Protein AF-A0A7H2BH82-F1 (afdb_monomer)

Solvent-accessible surface area (backbone atoms only — not comparable to full-atom values): 7484 Å² total; per-residue (Å²): 135,85,77,83,65,78,68,58,72,65,54,58,56,52,52,51,51,52,51,51,51,53,50,49,51,53,51,50,50,50,49,52,52,49,50,53,48,51,51,52,51,48,52,52,47,47,57,49,43,51,53,47,45,52,53,41,53,64,40,38,76,64,37,75,79,58,80,80,67,73,84,71,64,79,85,76,57,57,69,69,60,54,50,53,52,49,54,49,55,51,51,50,54,53,48,57,52,51,52,52,51,51,54,53,32,56,77,68,74,44,88,77,58,66,72,58,51,51,58,50,50,53,52,52,70,73,77,110

Foldseek 3Di:
DDPPPPDPPVVVVVVVVVVVVVVVVVVVVVVCVVVVVVVVVVVVVVVVVVVVVVVCVVCCVVCVVPPPDDPPDPVPDDPVVVVVVVVVVVVVVVLVVLVVVQVVCVVVVHDDDVVSVVVVVVVVVVPD

pLDDT: mean 75.54, std 16.16, range [42.81, 97.56]

Organism: NCBI:txid169480

Radius of gyration: 27.77 Å; Cα contacts (8 Å, |Δi|>4): 11; chains: 1; bounding box: 62×33×83 Å

Mean predicted aligned error: 17.88 Å

Secondary structure (DSSP, 8-state):
-----SS-HHHHHHHHHHHHHHHHHHHHHHHHHHHHHHHHHHHHHHHHHHHHHHHHHHHHHHHTTTTT-----TTSS-HHHHHHHHHHHHHHHHHHHHHHHHHHHHHTTPPPPHHHHHHHHHHHHH--

Sequence (128 aa):
MSIIVLMPWWFWTILWTLLVLVALTVLGWLLVRLVSTVLRAMEEFMKFSEIASEVAHESSHYQAHHLREETEPAIFRSVKETYTEYEERKNERAQRRISRRINKRETLGQPQNVSDLQKYSRKGATHG

Structure (mmCIF, N/CA/C/O backbone):
data_AF-A0A7H2BH82-F1
#
_entry.id   AF-A0A7H2BH82-F1
#
loop_
_atom_site.group_PDB
_atom_site.id
_atom_site.type_symbol
_atom_site.label_atom_id
_atom_site.label_alt_id
_atom_site.label_comp_id
_atom_site.label_asym_id
_atom_site.label_entity_id
_atom_site.label_seq_id
_atom_site.pdbx_PDB_ins_code
_atom_site.Cartn_x
_atom_site.Cartn_y
_atom_site.Cartn_z
_atom_site.occupancy
_atom_site.B_iso_or_equiv
_atom_site.auth_seq_id
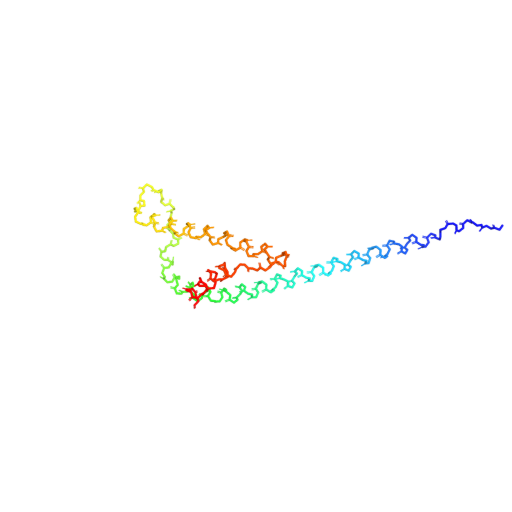_atom_site.auth_comp_id
_atom_site.auth_asym_id
_atom_site.auth_atom_id
_atom_site.pdbx_PDB_model_num
ATOM 1 N N . MET A 1 1 ? 23.713 -0.463 -56.606 1.00 43.31 1 MET A N 1
ATOM 2 C CA . MET A 1 1 ? 24.298 -0.476 -55.248 1.00 43.31 1 MET A CA 1
ATOM 3 C C . MET A 1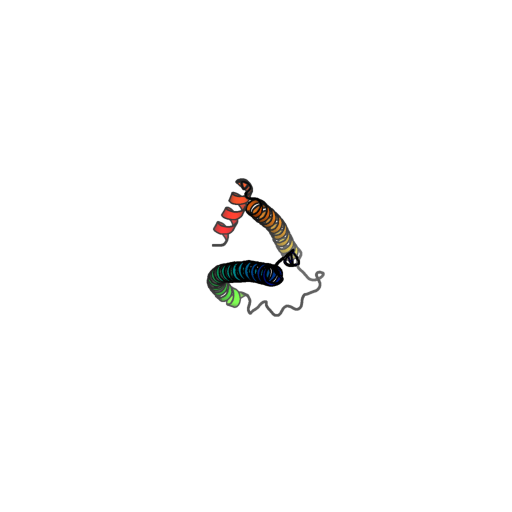 1 ? 23.138 -0.296 -54.277 1.00 43.31 1 MET A C 1
ATOM 5 O O . MET A 1 1 ? 22.660 0.813 -54.086 1.00 43.31 1 MET A O 1
ATOM 9 N N . SER A 1 2 ? 22.541 -1.413 -53.860 1.00 48.62 2 SER A N 1
ATOM 10 C CA . SER A 1 2 ? 21.186 -1.471 -53.299 1.00 48.62 2 SER A CA 1
ATOM 11 C C . SER A 1 2 ? 21.153 -1.024 -51.838 1.00 48.62 2 SER A C 1
ATOM 13 O O . SER A 1 2 ? 21.405 -1.817 -50.938 1.00 48.62 2 SER A O 1
ATOM 15 N N . ILE A 1 3 ? 20.792 0.236 -51.600 1.00 56.81 3 ILE A N 1
ATOM 16 C CA . ILE A 1 3 ? 20.496 0.792 -50.268 1.00 56.81 3 ILE A CA 1
ATOM 17 C C . ILE A 1 3 ? 19.008 0.530 -49.937 1.00 56.81 3 ILE A C 1
ATOM 19 O O . ILE A 1 3 ? 18.279 1.413 -49.517 1.00 56.81 3 ILE A O 1
ATOM 23 N N . ILE A 1 4 ? 18.521 -0.699 -50.159 1.00 57.56 4 ILE A N 1
ATOM 24 C CA . ILE A 1 4 ? 17.173 -1.146 -49.726 1.00 57.56 4 ILE A CA 1
ATOM 25 C C . ILE A 1 4 ? 17.274 -1.870 -48.363 1.00 57.56 4 ILE A C 1
ATOM 27 O O . ILE A 1 4 ? 16.403 -2.622 -47.955 1.00 57.56 4 ILE A O 1
ATOM 31 N N . VAL A 1 5 ? 18.344 -1.611 -47.606 1.00 60.12 5 VAL A N 1
ATOM 32 C CA . VAL A 1 5 ? 18.448 -1.964 -46.176 1.00 60.12 5 VAL A CA 1
ATOM 33 C C . VAL A 1 5 ? 18.224 -0.708 -45.322 1.00 60.12 5 VAL A C 1
ATOM 35 O O . VAL A 1 5 ? 18.863 -0.492 -44.296 1.00 60.12 5 VAL A O 1
ATOM 38 N N . LEU A 1 6 ? 17.324 0.172 -45.771 1.00 60.91 6 LEU A N 1
ATOM 39 C CA . LEU A 1 6 ? 16.714 1.195 -44.928 1.00 60.91 6 LEU A CA 1
ATOM 40 C C . LEU A 1 6 ? 15.831 0.449 -43.914 1.00 60.91 6 LEU A C 1
ATOM 42 O O . LEU A 1 6 ? 14.694 0.112 -44.213 1.00 60.91 6 LEU A O 1
ATOM 46 N N . MET A 1 7 ? 16.403 0.165 -42.740 1.00 67.75 7 MET A N 1
ATOM 47 C CA . MET A 1 7 ? 15.859 -0.622 -41.619 1.00 67.75 7 MET A CA 1
ATOM 48 C C . MET A 1 7 ? 15.927 -2.149 -41.826 1.00 67.75 7 MET A C 1
ATOM 50 O O . MET A 1 7 ? 15.077 -2.727 -42.503 1.00 67.75 7 MET A O 1
ATOM 54 N N . PRO A 1 8 ? 16.912 -2.846 -41.220 1.00 79.00 8 PRO A N 1
ATOM 55 C CA . PRO A 1 8 ? 16.948 -4.305 -41.223 1.00 79.00 8 PRO A CA 1
ATOM 56 C C . PRO A 1 8 ? 15.627 -4.828 -40.656 1.00 79.00 8 PRO A C 1
ATOM 58 O O . PRO A 1 8 ? 15.290 -4.512 -39.523 1.00 79.00 8 PRO A O 1
ATOM 61 N N . TRP A 1 9 ? 14.873 -5.638 -41.397 1.00 78.50 9 TRP A N 1
ATOM 62 C CA . TRP A 1 9 ? 13.635 -6.265 -40.901 1.00 78.50 9 TRP A CA 1
ATOM 63 C C . TRP A 1 9 ? 13.836 -7.000 -39.557 1.00 78.50 9 TRP A C 1
ATOM 65 O O . TRP A 1 9 ? 12.961 -7.007 -38.697 1.00 78.50 9 TRP A O 1
ATOM 75 N N . TRP A 1 10 ? 15.047 -7.505 -39.317 1.00 82.56 10 TRP A N 1
ATOM 76 C CA . TRP A 1 10 ? 15.498 -8.055 -38.037 1.00 82.56 10 TRP A CA 1
ATOM 77 C C . TRP A 1 10 ? 15.428 -7.076 -36.855 1.00 82.56 10 TRP A C 1
ATOM 79 O O . TRP A 1 10 ? 15.173 -7.503 -35.731 1.00 82.56 10 TRP A O 1
ATOM 89 N N . PHE A 1 11 ? 15.612 -5.773 -37.085 1.00 85.12 11 PHE A N 1
ATOM 90 C CA . PHE A 1 11 ? 15.470 -4.738 -36.059 1.00 85.12 11 PHE A CA 1
ATOM 91 C C . PHE A 1 11 ? 14.053 -4.711 -35.483 1.00 85.12 11 PHE A C 1
ATOM 93 O O . PHE A 1 11 ? 13.889 -4.582 -34.275 1.00 85.12 11 PHE A O 1
ATOM 100 N N . TRP A 1 12 ? 13.034 -4.897 -36.326 1.00 8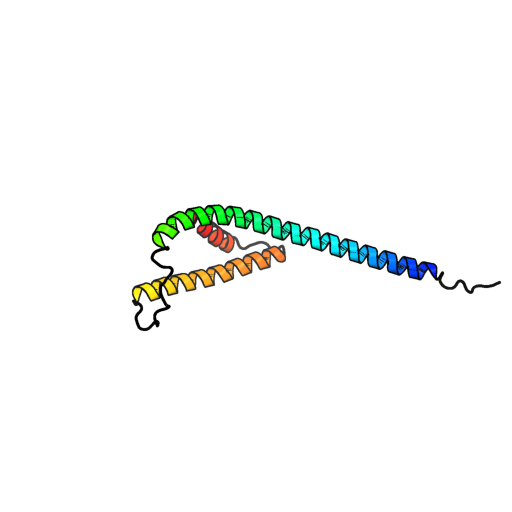7.00 12 TRP A N 1
ATOM 101 C CA . TRP A 1 12 ? 11.645 -4.979 -35.880 1.00 87.00 12 TRP A CA 1
ATOM 102 C C . TRP A 1 12 ? 11.454 -6.151 -34.918 1.00 87.00 12 TRP A C 1
ATOM 104 O O . TRP A 1 12 ? 10.918 -5.979 -33.828 1.00 87.00 12 TRP A O 1
ATOM 114 N N . THR A 1 13 ? 11.979 -7.324 -35.269 1.00 90.44 13 THR A N 1
ATOM 115 C CA . THR A 1 13 ? 11.934 -8.504 -34.399 1.00 90.44 13 THR A CA 1
ATOM 116 C C . THR A 1 13 ? 12.637 -8.250 -33.065 1.00 90.44 13 THR A C 1
ATOM 118 O O . THR A 1 13 ? 12.086 -8.592 -32.024 1.00 90.44 13 THR A O 1
ATOM 121 N N . ILE A 1 14 ? 13.804 -7.596 -33.071 1.00 92.19 14 ILE A N 1
ATOM 122 C CA . ILE A 1 14 ? 14.544 -7.247 -31.845 1.00 92.19 14 ILE A CA 1
ATOM 123 C C . ILE A 1 14 ? 13.770 -6.236 -30.984 1.00 92.19 14 ILE A C 1
ATOM 125 O O . ILE A 1 14 ? 13.755 -6.351 -29.760 1.00 92.19 14 ILE A O 1
ATOM 129 N N . LEU A 1 15 ? 13.103 -5.260 -31.603 1.00 91.19 15 LEU A N 1
ATOM 130 C CA . LEU A 1 15 ? 12.287 -4.277 -30.892 1.00 91.19 15 LEU A CA 1
ATOM 131 C C . LEU A 1 15 ? 11.163 -4.969 -30.110 1.00 91.19 15 LEU A C 1
ATOM 133 O O . LEU A 1 15 ? 10.992 -4.717 -28.918 1.00 91.19 15 LEU A O 1
ATOM 137 N N . TRP A 1 16 ? 10.421 -5.867 -30.764 1.00 94.62 16 TRP A N 1
ATOM 138 C CA . TRP A 1 16 ? 9.322 -6.586 -30.120 1.00 94.62 16 TRP A CA 1
ATOM 139 C C . TRP A 1 16 ? 9.804 -7.576 -29.069 1.00 94.62 16 TRP A C 1
ATOM 141 O O . TRP A 1 16 ? 9.172 -7.677 -28.019 1.00 94.62 16 TRP A O 1
ATOM 151 N N . THR A 1 17 ? 10.917 -8.278 -29.295 1.00 96.44 17 THR A N 1
ATOM 152 C CA . THR A 1 17 ? 11.457 -9.187 -28.275 1.00 96.44 17 THR A CA 1
ATOM 153 C C . THR A 1 17 ? 11.897 -8.421 -27.040 1.00 96.44 17 THR A C 1
ATOM 155 O O . THR A 1 17 ? 11.528 -8.815 -25.937 1.00 96.44 17 THR A O 1
ATOM 158 N N . LEU A 1 18 ? 12.601 -7.295 -27.201 1.00 96.69 18 LEU A N 1
ATOM 159 C CA . LEU A 1 18 ? 12.976 -6.433 -26.083 1.00 96.69 18 LEU A CA 1
ATOM 160 C C . LEU A 1 18 ? 11.729 -5.910 -25.355 1.00 96.69 18 LEU A C 1
ATOM 162 O O . LEU A 1 18 ? 11.670 -5.974 -24.130 1.00 96.69 18 LEU A O 1
ATOM 166 N N . LEU A 1 19 ? 10.713 -5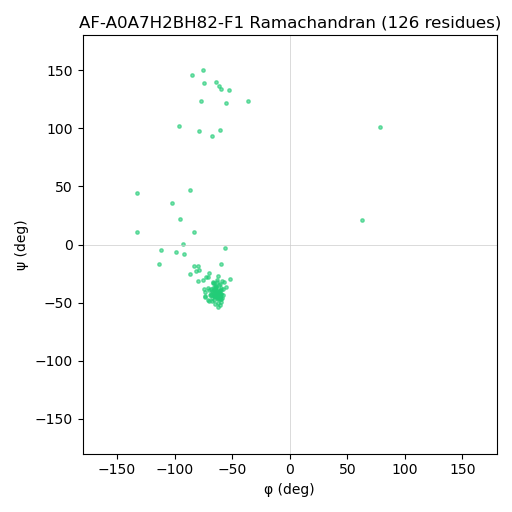.453 -26.094 1.00 96.44 19 LEU A N 1
ATOM 167 C CA . LEU A 1 19 ? 9.463 -4.947 -25.522 1.00 96.44 19 LEU A CA 1
ATOM 168 C C . LEU A 1 19 ? 8.741 -6.014 -24.687 1.00 96.44 19 LEU A C 1
ATOM 170 O O . LEU A 1 19 ? 8.340 -5.745 -23.556 1.00 96.44 19 LEU A O 1
ATOM 174 N N . VAL A 1 20 ? 8.605 -7.233 -25.216 1.00 97.12 20 VAL A N 1
ATOM 175 C CA . VAL A 1 20 ? 7.973 -8.356 -24.508 1.00 97.12 20 VAL A CA 1
ATOM 176 C C . VAL A 1 20 ? 8.800 -8.773 -23.295 1.00 97.12 20 VAL A C 1
ATOM 178 O O . VAL A 1 20 ? 8.234 -9.051 -22.242 1.00 97.12 20 VAL A O 1
ATOM 181 N N . LEU A 1 21 ? 10.128 -8.780 -23.403 1.00 97.56 21 LEU A N 1
ATOM 182 C CA . LEU A 1 21 ? 11.027 -9.154 -22.311 1.00 97.56 21 LEU A CA 1
ATOM 183 C C . LEU A 1 21 ? 10.968 -8.135 -21.163 1.00 97.56 21 LEU A C 1
ATOM 185 O O . LEU A 1 21 ? 10.890 -8.522 -19.995 1.00 97.56 21 LEU A O 1
ATOM 189 N N . VAL A 1 22 ? 10.912 -6.839 -21.481 1.00 97.25 22 VAL A N 1
ATOM 190 C CA . VAL A 1 22 ? 10.677 -5.767 -20.500 1.00 97.25 22 VAL A CA 1
ATOM 191 C C . VAL A 1 22 ? 9.287 -5.897 -19.871 1.00 97.25 22 VAL A C 1
ATOM 193 O O . VAL A 1 22 ? 9.151 -5.824 -18.652 1.00 97.25 22 VAL A O 1
ATOM 196 N N . ALA A 1 23 ? 8.249 -6.156 -20.668 1.00 95.94 23 ALA A N 1
ATOM 197 C CA . ALA A 1 23 ? 6.903 -6.358 -20.139 1.00 95.94 23 ALA A CA 1
ATOM 198 C C . ALA A 1 23 ? 6.842 -7.562 -19.184 1.00 95.94 23 ALA A C 1
ATOM 200 O O . ALA A 1 23 ? 6.301 -7.448 -18.087 1.00 95.94 23 ALA A O 1
ATOM 201 N N . LEU A 1 24 ? 7.449 -8.693 -19.559 1.00 97.19 24 LEU A N 1
ATOM 202 C CA . LEU A 1 24 ? 7.520 -9.898 -18.730 1.00 97.19 24 LEU A CA 1
ATOM 203 C C . LEU A 1 24 ? 8.298 -9.673 -17.437 1.00 97.19 24 LEU A C 1
ATOM 205 O O . LEU A 1 24 ? 7.867 -10.136 -16.386 1.00 97.19 24 LEU A O 1
ATOM 209 N N . THR A 1 25 ? 9.426 -8.966 -17.491 1.00 96.88 25 THR A N 1
ATOM 210 C CA . THR A 1 25 ? 10.219 -8.675 -16.289 1.00 96.88 25 THR A CA 1
ATOM 211 C C . THR A 1 25 ? 9.462 -7.768 -15.328 1.00 96.88 25 THR A C 1
ATOM 213 O O . THR A 1 25 ? 9.415 -8.068 -14.136 1.00 96.88 25 THR A O 1
ATOM 216 N N . VAL A 1 26 ? 8.796 -6.721 -15.823 1.00 95.81 26 VAL A N 1
ATOM 217 C CA . VAL A 1 26 ? 7.940 -5.859 -14.993 1.00 95.81 26 VAL A CA 1
ATOM 218 C C . VAL A 1 26 ? 6.776 -6.653 -14.405 1.00 95.81 26 VAL A C 1
ATOM 220 O O . VAL A 1 26 ? 6.509 -6.552 -13.209 1.00 95.81 26 VAL A O 1
ATOM 223 N N . LEU A 1 27 ? 6.105 -7.474 -15.216 1.00 95.88 27 LEU A N 1
ATOM 224 C CA . LEU A 1 27 ? 4.960 -8.263 -14.770 1.00 95.88 27 LEU A CA 1
ATOM 225 C C . LEU A 1 27 ? 5.371 -9.314 -13.733 1.00 95.88 27 LEU A C 1
ATOM 227 O O . LEU A 1 27 ? 4.724 -9.434 -12.697 1.00 95.88 27 LEU A O 1
ATOM 231 N N . GLY A 1 28 ? 6.475 -10.024 -13.967 1.00 95.25 28 GLY A N 1
ATOM 232 C CA . GLY A 1 28 ? 7.041 -10.987 -13.026 1.00 95.25 28 GLY A CA 1
ATOM 233 C C . GLY A 1 28 ? 7.484 -10.325 -11.723 1.00 95.25 28 GLY A C 1
ATOM 234 O O . GLY A 1 28 ? 7.171 -10.823 -10.643 1.00 95.25 28 GLY A O 1
ATOM 235 N N . TRP A 1 29 ? 8.137 -9.163 -11.801 1.00 95.50 29 TRP A N 1
ATOM 236 C CA . TRP A 1 29 ? 8.526 -8.393 -10.621 1.00 95.50 29 TRP A CA 1
ATOM 237 C C . TRP A 1 29 ? 7.311 -7.921 -9.816 1.00 95.50 29 TRP A C 1
ATOM 239 O O . TRP A 1 29 ? 7.291 -8.082 -8.596 1.00 95.50 29 TRP A O 1
ATOM 249 N N . LEU A 1 30 ? 6.270 -7.410 -10.481 1.00 92.44 30 LEU A N 1
ATOM 250 C CA . LEU A 1 30 ? 5.010 -7.033 -9.838 1.00 92.44 30 LEU A CA 1
ATOM 251 C C . LEU A 1 30 ? 4.315 -8.235 -9.202 1.00 92.44 30 LEU A C 1
ATOM 253 O O . LEU A 1 30 ? 3.814 -8.111 -8.087 1.00 92.44 30 LEU A O 1
ATOM 257 N N . LEU A 1 31 ? 4.313 -9.391 -9.868 1.00 93.12 31 LEU A N 1
ATOM 258 C CA . LEU A 1 31 ? 3.723 -10.618 -9.341 1.00 93.12 31 LEU A CA 1
ATOM 259 C C . LEU A 1 31 ? 4.438 -11.050 -8.056 1.00 93.12 31 LEU A C 1
ATOM 261 O O . LEU A 1 31 ? 3.791 -11.246 -7.031 1.00 93.12 31 LEU A O 1
ATOM 265 N N . VAL A 1 32 ? 5.772 -11.118 -8.078 1.00 92.44 32 VAL A N 1
ATOM 266 C CA . VAL A 1 32 ? 6.586 -11.454 -6.899 1.00 92.44 32 VAL A CA 1
ATOM 267 C C . VAL A 1 32 ? 6.379 -10.427 -5.791 1.00 92.44 32 VAL A C 1
ATOM 269 O O . VAL A 1 32 ? 6.174 -10.793 -4.635 1.00 92.44 32 VAL A O 1
ATOM 272 N N . ARG A 1 33 ? 6.373 -9.134 -6.125 1.00 92.56 33 ARG A N 1
ATOM 273 C CA . ARG A 1 33 ? 6.136 -8.058 -5.161 1.00 92.56 33 ARG A CA 1
ATOM 274 C C . ARG A 1 33 ? 4.755 -8.186 -4.528 1.00 92.56 33 ARG A C 1
ATOM 276 O O . ARG A 1 33 ? 4.658 -8.103 -3.306 1.00 92.56 33 ARG A O 1
ATOM 283 N N . LEU A 1 34 ? 3.711 -8.420 -5.315 1.00 89.00 34 LEU A N 1
ATOM 284 C CA . LEU A 1 34 ? 2.345 -8.570 -4.826 1.00 89.00 34 LEU A CA 1
ATOM 285 C C . LEU A 1 34 ? 2.217 -9.810 -3.943 1.00 89.00 34 LEU A C 1
ATOM 287 O O . LEU A 1 34 ? 1.792 -9.686 -2.800 1.00 89.00 34 LEU A O 1
ATOM 291 N N . VAL A 1 35 ? 2.675 -10.968 -4.423 1.00 89.75 35 VAL A N 1
ATOM 292 C CA . VAL A 1 35 ? 2.652 -12.230 -3.671 1.00 89.75 35 VAL A CA 1
ATOM 293 C C . VAL A 1 35 ? 3.431 -12.094 -2.366 1.00 89.75 35 VAL A C 1
ATOM 295 O O . VAL A 1 35 ? 2.902 -12.429 -1.316 1.00 89.75 35 VAL A O 1
ATOM 298 N N . SER A 1 36 ? 4.633 -11.515 -2.383 1.00 87.56 36 SER A N 1
ATOM 299 C CA . SER A 1 36 ? 5.418 -11.285 -1.161 1.00 87.56 36 SER A CA 1
ATOM 300 C C . SER A 1 36 ? 4.710 -10.370 -0.158 1.00 87.56 36 SER A C 1
ATOM 302 O O . SER A 1 36 ? 4.827 -10.564 1.047 1.00 87.56 36 SER A O 1
ATOM 304 N N . THR A 1 37 ? 3.945 -9.390 -0.645 1.00 81.12 37 THR A N 1
ATOM 305 C CA . THR A 1 37 ? 3.190 -8.462 0.209 1.00 81.12 37 THR A CA 1
ATOM 306 C C . THR A 1 37 ? 1.990 -9.158 0.821 1.00 81.12 37 THR A C 1
ATOM 308 O O . THR A 1 37 ? 1.747 -9.018 2.012 1.00 81.12 37 THR A O 1
ATOM 311 N N . VAL A 1 38 ? 1.263 -9.929 0.012 1.00 78.75 38 VAL A N 1
ATOM 312 C CA . VAL A 1 38 ? 0.112 -10.713 0.455 1.00 78.75 38 VAL A CA 1
ATOM 313 C C . VAL A 1 38 ? 0.550 -11.774 1.456 1.00 78.75 38 VAL A C 1
ATOM 315 O O . VAL A 1 38 ? -0.075 -11.887 2.498 1.00 78.75 38 VAL A O 1
ATOM 318 N N . LEU A 1 39 ? 1.645 -12.493 1.202 1.00 81.31 39 LEU A N 1
ATOM 319 C CA . LEU A 1 39 ? 2.177 -13.490 2.132 1.00 81.31 39 LEU A CA 1
ATOM 320 C C . LEU A 1 39 ? 2.617 -12.862 3.457 1.00 81.31 39 LEU A C 1
ATOM 322 O O . LEU A 1 39 ? 2.273 -13.391 4.507 1.00 81.31 39 LEU A O 1
ATOM 326 N N . ARG A 1 40 ? 3.302 -11.711 3.431 1.00 76.75 40 ARG A N 1
ATOM 327 C CA . ARG A 1 40 ? 3.651 -10.973 4.659 1.00 76.75 40 ARG A CA 1
ATOM 328 C C . ARG A 1 40 ? 2.412 -10.523 5.426 1.00 76.75 40 ARG A C 1
ATOM 330 O O . ARG A 1 40 ? 2.338 -10.734 6.630 1.00 76.75 40 ARG A O 1
ATOM 337 N N . ALA A 1 41 ? 1.421 -9.978 4.724 1.00 73.62 41 ALA A N 1
ATOM 338 C CA . ALA A 1 41 ? 0.151 -9.607 5.332 1.00 73.62 41 ALA A CA 1
ATOM 339 C C . ALA A 1 41 ? -0.561 -10.836 5.919 1.00 73.62 41 ALA A C 1
ATOM 341 O O . ALA A 1 41 ? -1.071 -10.764 7.027 1.00 73.62 41 ALA A O 1
ATOM 342 N N . MET A 1 42 ? -0.564 -11.977 5.225 1.00 72.88 42 MET A N 1
ATOM 343 C CA . MET A 1 42 ? -1.138 -13.226 5.729 1.00 72.88 42 MET A CA 1
ATOM 344 C C . MET A 1 42 ? -0.390 -13.769 6.944 1.00 72.88 42 MET A C 1
ATOM 346 O O . MET A 1 42 ? -1.030 -14.312 7.831 1.00 72.88 42 MET A O 1
ATOM 350 N N . GLU A 1 43 ? 0.932 -13.625 7.015 1.00 74.06 43 GLU A N 1
ATOM 351 C CA . GLU A 1 43 ? 1.717 -14.022 8.185 1.00 74.06 43 GLU A CA 1
ATOM 352 C C . GLU A 1 43 ? 1.403 -13.132 9.397 1.00 74.06 43 GLU A C 1
ATOM 354 O O . GLU A 1 43 ? 1.246 -13.627 10.512 1.00 74.06 43 GLU A O 1
ATOM 359 N N . GLU A 1 44 ? 1.231 -11.828 9.176 1.00 69.69 44 GLU A N 1
ATOM 360 C CA . GLU A 1 44 ? 0.730 -10.899 10.193 1.00 69.69 44 GLU A CA 1
ATOM 361 C C . GLU A 1 44 ? -0.704 -11.250 10.610 1.00 69.69 44 GLU A C 1
ATOM 363 O O . GLU A 1 44 ? -0.996 -11.300 11.802 1.00 69.69 44 GLU A O 1
ATOM 368 N N . PHE A 1 45 ? -1.582 -11.574 9.656 1.00 63.84 45 PHE A N 1
ATOM 369 C CA . PHE A 1 45 ? -2.942 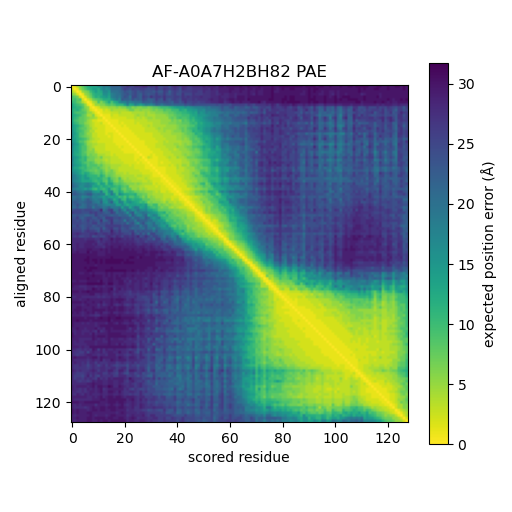-12.038 9.926 1.00 63.84 45 PHE A CA 1
ATOM 370 C C . PHE A 1 45 ? -2.978 -13.393 10.622 1.00 63.84 45 PHE A C 1
ATOM 372 O O . PHE A 1 45 ? -3.873 -13.588 11.426 1.00 63.84 45 PHE A O 1
ATOM 379 N N . MET A 1 46 ? -2.046 -14.312 10.363 1.00 63.81 46 MET A N 1
ATOM 380 C CA . MET A 1 46 ? -1.967 -15.597 11.059 1.00 63.81 46 MET A CA 1
ATOM 381 C C . MET A 1 46 ? -1.545 -15.401 12.511 1.00 63.81 46 MET A C 1
ATOM 383 O O . MET A 1 46 ? -2.204 -15.937 13.394 1.00 63.81 46 MET A O 1
ATOM 387 N N . LYS A 1 47 ? -0.547 -14.548 12.772 1.00 63.19 47 LYS A N 1
ATOM 388 C CA . LYS A 1 47 ? -0.162 -14.151 14.139 1.00 63.19 47 LYS A CA 1
ATOM 389 C C . LYS A 1 47 ? -1.319 -13.460 14.860 1.00 63.19 47 LYS A C 1
ATOM 391 O O . LYS A 1 47 ? -1.616 -13.775 16.007 1.00 63.19 47 LYS A O 1
ATOM 396 N N . PHE A 1 48 ? -2.031 -12.574 14.163 1.00 58.75 48 PHE A N 1
ATOM 397 C CA . PHE A 1 48 ? -3.263 -11.982 14.679 1.00 58.75 48 PHE A CA 1
ATOM 398 C C . PHE A 1 48 ? -4.390 -12.996 14.829 1.00 58.75 48 PHE A C 1
ATOM 400 O O . PHE A 1 48 ? -5.197 -12.820 15.724 1.00 58.75 48 PHE A O 1
ATOM 407 N N . SER A 1 49 ? -4.475 -14.025 13.987 1.00 57.41 49 SER A N 1
ATOM 408 C CA . SER A 1 49 ? -5.506 -15.059 14.059 1.00 57.41 49 SER A CA 1
ATOM 409 C C . SER A 1 49 ? -5.245 -16.029 15.187 1.00 57.41 49 SER A C 1
ATOM 411 O O . SER A 1 49 ? -6.202 -16.530 15.736 1.00 57.41 49 SER A O 1
ATOM 413 N N . GLU A 1 50 ? -3.990 -16.272 15.554 1.00 60.38 50 GLU A N 1
ATOM 414 C CA . GLU A 1 50 ? -3.633 -17.119 16.685 1.00 60.38 50 GLU A CA 1
ATOM 415 C C . GLU A 1 50 ? -4.010 -16.401 17.985 1.00 60.38 50 GLU A C 1
ATOM 417 O O . GLU A 1 50 ? -4.805 -16.926 18.759 1.00 60.38 50 GLU A O 1
ATOM 422 N N . ILE A 1 51 ? -3.628 -15.124 18.118 1.00 60.66 51 ILE A N 1
ATOM 423 C CA . ILE A 1 51 ? -4.065 -14.249 19.220 1.00 60.66 51 ILE A CA 1
ATOM 424 C C . ILE A 1 51 ? -5.589 -14.075 19.213 1.00 60.66 51 ILE A C 1
ATOM 426 O O . ILE A 1 51 ? -6.242 -14.184 20.245 1.00 60.66 51 ILE A O 1
ATOM 430 N N . ALA A 1 52 ? -6.189 -13.828 18.049 1.00 56.66 52 ALA A N 1
ATOM 431 C CA . ALA A 1 52 ? -7.632 -13.695 17.922 1.00 56.66 52 ALA A CA 1
ATOM 432 C C . ALA A 1 52 ? -8.342 -15.029 18.115 1.00 56.66 52 ALA A C 1
ATOM 434 O O . ALA A 1 52 ? -9.498 -14.989 18.484 1.00 56.66 52 ALA A O 1
ATOM 435 N N . SER A 1 53 ? -7.708 -16.179 17.887 1.00 58.81 53 SER A N 1
ATOM 436 C CA . SER A 1 53 ? -8.271 -17.503 18.156 1.00 58.81 53 SER A CA 1
ATOM 437 C C . SER A 1 53 ? -8.169 -17.850 19.625 1.00 58.81 53 SER A C 1
ATOM 439 O O . SER A 1 53 ? -9.074 -18.493 20.119 1.00 58.81 53 SER A O 1
ATOM 441 N N . GLU A 1 54 ? -7.149 -17.372 20.334 1.00 59.09 54 GLU A N 1
ATOM 442 C CA . GLU A 1 54 ? -7.030 -17.493 21.786 1.00 59.09 54 GLU A CA 1
ATOM 443 C C . GLU A 1 54 ? -8.061 -16.589 22.477 1.00 59.09 54 GLU A C 1
ATOM 445 O O . GLU A 1 54 ? -8.877 -17.063 23.267 1.00 59.09 54 GLU A O 1
ATOM 450 N N . VAL A 1 55 ? -8.161 -15.327 22.042 1.00 58.94 55 VAL A N 1
ATOM 451 C CA . VAL A 1 55 ? -9.226 -14.398 22.455 1.00 58.94 55 VAL A CA 1
ATOM 452 C C . VAL A 1 55 ? -10.601 -14.884 21.998 1.00 58.94 55 VAL A C 1
ATOM 454 O O . VAL A 1 55 ? -11.569 -14.711 22.728 1.00 58.94 55 VAL A O 1
ATOM 457 N N . ALA A 1 56 ? -10.719 -15.505 20.820 1.00 53.66 56 ALA A N 1
ATOM 458 C CA . ALA A 1 56 ? -11.972 -16.074 20.335 1.00 53.66 56 ALA A CA 1
ATOM 459 C C . ALA A 1 56 ? -12.295 -17.416 20.971 1.00 53.66 56 ALA A C 1
ATOM 461 O O . ALA A 1 56 ? -13.460 -17.766 20.983 1.00 53.66 56 ALA A O 1
ATOM 462 N N . HIS A 1 57 ? -11.347 -18.179 21.512 1.00 54.97 57 HIS A N 1
ATOM 463 C CA . HIS A 1 57 ? -11.663 -19.368 22.300 1.00 54.97 57 HIS A CA 1
ATOM 464 C C . HIS A 1 57 ? -12.193 -18.940 23.662 1.00 54.97 57 HIS A C 1
ATOM 466 O O . HIS A 1 57 ? -13.266 -19.396 24.063 1.00 54.97 57 HIS A O 1
ATOM 472 N N . GLU A 1 58 ? -11.527 -17.969 24.289 1.00 53.88 58 GLU A N 1
ATOM 473 C CA . GLU A 1 58 ? -11.991 -17.335 25.519 1.00 53.88 58 GLU A CA 1
ATOM 474 C C . GLU A 1 58 ? -13.354 -16.655 25.317 1.00 53.88 58 GLU A C 1
ATOM 476 O O . GLU A 1 58 ? -14.276 -16.863 26.106 1.00 53.88 58 GLU A O 1
ATOM 481 N N . SER A 1 59 ? -13.552 -15.946 24.203 1.00 48.56 59 SER A N 1
ATOM 482 C CA . SER A 1 59 ? -14.829 -15.313 23.885 1.00 48.56 59 SER A CA 1
ATOM 483 C C . SER A 1 59 ? -15.853 -16.267 23.277 1.00 48.56 59 SER A C 1
ATOM 485 O O . SER A 1 59 ? -17.030 -16.007 23.441 1.00 48.56 59 SER A O 1
ATOM 487 N N . SER A 1 60 ? -15.494 -17.396 22.658 1.00 47.34 60 SER A N 1
ATOM 488 C CA . SER A 1 60 ? -16.455 -18.388 22.133 1.00 47.34 60 SER A CA 1
ATOM 489 C C . SER A 1 60 ? -17.158 -19.148 23.247 1.00 47.34 60 SER A C 1
ATOM 491 O O . SER A 1 60 ? -18.328 -19.486 23.087 1.00 47.34 60 SER A O 1
ATOM 493 N N . HIS A 1 61 ? -16.523 -19.312 24.410 1.00 48.47 61 HIS A N 1
ATOM 494 C CA . HIS A 1 61 ? -17.235 -19.726 25.617 1.00 48.47 61 HIS A CA 1
ATOM 495 C C . HIS A 1 61 ? -18.292 -18.690 26.050 1.00 48.47 61 HIS A C 1
ATOM 497 O O . HIS A 1 61 ? -19.342 -19.079 26.556 1.00 48.47 61 HIS A O 1
ATOM 503 N N . TYR A 1 62 ? -18.078 -17.399 25.774 1.00 46.88 62 TYR A N 1
ATOM 504 C CA . TYR A 1 62 ? -19.067 -16.329 25.979 1.00 46.88 62 TYR A CA 1
ATOM 505 C C . TYR A 1 62 ? -20.030 -16.122 24.786 1.00 46.88 62 TYR A C 1
ATOM 507 O O . TYR A 1 62 ? -21.149 -15.651 24.965 1.00 46.88 62 TYR A O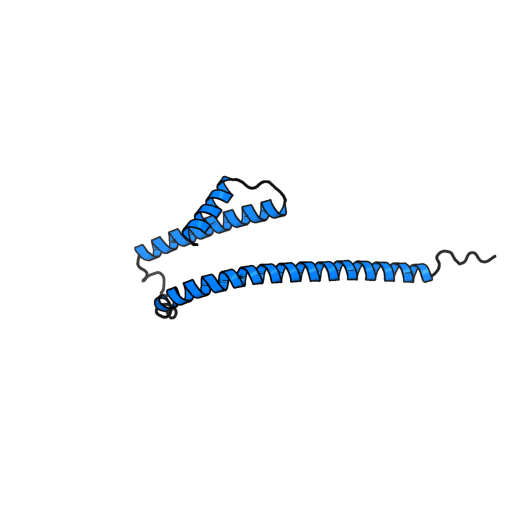 1
ATOM 515 N N . GLN A 1 63 ? -19.632 -16.484 23.564 1.00 44.50 63 GLN A N 1
ATOM 516 C CA . GLN A 1 63 ? -20.251 -16.045 22.309 1.00 44.50 63 GLN A CA 1
ATOM 517 C C . GLN A 1 63 ? -20.932 -17.182 21.534 1.00 44.50 63 GLN A C 1
ATOM 519 O O . GLN A 1 63 ? -21.841 -16.914 20.750 1.00 44.50 63 GLN A O 1
ATOM 524 N N . ALA A 1 64 ? -20.636 -18.455 21.826 1.00 46.44 64 ALA A N 1
ATOM 525 C CA . ALA A 1 64 ? -21.488 -19.576 21.413 1.00 46.44 64 ALA A CA 1
ATOM 526 C C . ALA A 1 64 ? -22.917 -19.461 21.989 1.00 46.44 64 ALA A C 1
ATOM 528 O O . ALA A 1 64 ? -23.840 -20.077 21.462 1.00 46.44 64 ALA A O 1
ATOM 529 N N . HIS A 1 65 ? -23.118 -18.624 23.015 1.00 48.22 65 HIS A N 1
ATOM 530 C CA . HIS A 1 65 ? -24.440 -18.233 23.509 1.00 48.22 65 HIS A CA 1
ATOM 531 C C . HIS A 1 65 ? -25.101 -17.083 22.716 1.00 48.22 65 HIS A C 1
ATOM 533 O O . HIS A 1 65 ? -26.315 -16.943 22.778 1.00 48.22 65 HIS A O 1
ATOM 539 N N . HIS A 1 66 ? -24.345 -16.295 21.939 1.00 49.62 66 HIS A N 1
ATOM 540 C CA . HIS A 1 66 ? -24.828 -15.069 21.276 1.00 49.62 66 HIS A CA 1
ATOM 541 C C . HIS A 1 66 ? -24.908 -15.132 19.738 1.00 49.62 66 HIS A C 1
ATOM 543 O O . HIS A 1 66 ? -25.398 -14.195 19.115 1.00 49.62 66 HIS A O 1
ATOM 549 N N . LEU A 1 67 ? -24.465 -16.210 19.077 1.00 49.53 67 LEU A N 1
ATOM 550 C CA . LEU A 1 67 ? -24.460 -16.285 17.599 1.00 49.53 67 LEU A CA 1
ATOM 551 C C . LEU A 1 67 ? -25.789 -16.702 16.945 1.00 49.53 67 LEU A C 1
ATOM 553 O O . LEU A 1 67 ? -25.830 -16.953 15.740 1.00 49.53 67 LEU A O 1
ATOM 557 N N . ARG A 1 68 ? -26.890 -16.749 17.696 1.00 42.81 68 ARG A N 1
ATOM 558 C CA . ARG A 1 68 ? -28.223 -17.007 17.136 1.00 42.81 68 ARG A CA 1
ATOM 559 C C . ARG A 1 68 ? -29.267 -16.019 17.645 1.00 42.81 68 ARG A C 1
ATOM 561 O O . ARG A 1 68 ? -30.372 -16.417 17.984 1.00 42.81 68 ARG A O 1
ATOM 568 N N . GLU A 1 69 ? -28.926 -14.737 17.676 1.00 51.31 69 GLU A N 1
ATOM 569 C CA . GLU A 1 69 ? -29.928 -13.678 17.793 1.00 51.31 69 GLU A CA 1
ATOM 570 C C . GLU A 1 69 ? -30.265 -13.151 16.398 1.00 51.31 69 GLU A C 1
ATOM 572 O O . GLU A 1 69 ? -29.517 -12.416 15.750 1.00 51.31 69 GLU A O 1
ATOM 577 N N . GLU A 1 70 ? -31.414 -13.619 15.919 1.00 56.00 70 GLU A N 1
ATOM 578 C CA . GLU A 1 70 ? -32.263 -12.932 14.956 1.00 56.00 70 GLU A CA 1
ATOM 579 C C . GLU A 1 70 ? -32.209 -11.428 15.265 1.00 56.00 70 GLU A C 1
ATOM 581 O O . GLU A 1 70 ? -32.396 -11.030 16.412 1.00 56.00 70 GLU A O 1
ATOM 586 N N . THR A 1 71 ? -31.834 -10.592 14.291 1.00 56.34 71 THR A N 1
ATOM 587 C CA . THR A 1 71 ? -31.673 -9.150 14.526 1.00 56.34 71 THR A CA 1
ATOM 588 C C . THR A 1 71 ? -33.010 -8.574 14.979 1.00 56.34 71 THR A C 1
ATOM 590 O O . THR A 1 71 ? -33.882 -8.312 14.148 1.00 56.34 71 THR A O 1
ATOM 593 N N . GLU A 1 72 ? -33.179 -8.403 16.291 1.00 59.59 72 GLU A N 1
ATOM 594 C CA . GLU A 1 72 ? -34.406 -7.852 16.837 1.00 59.59 72 GLU A CA 1
ATOM 595 C C . GLU A 1 72 ? -34.602 -6.428 16.299 1.00 59.59 72 GLU A C 1
ATOM 597 O O . GLU A 1 72 ? -33.651 -5.633 16.241 1.00 59.59 72 GLU A O 1
ATOM 602 N N . PRO A 1 73 ? -35.830 -6.072 15.887 1.00 62.78 73 PRO A N 1
ATOM 603 C CA . PRO A 1 73 ? -36.148 -4.709 15.507 1.00 62.78 73 PRO A CA 1
ATOM 604 C C . PRO A 1 73 ? -35.727 -3.756 16.630 1.00 62.78 73 PRO A C 1
ATOM 606 O O . PRO A 1 73 ? -36.080 -3.966 17.788 1.00 62.78 73 PRO A O 1
ATOM 609 N N . ALA A 1 74 ? -35.041 -2.662 16.280 1.00 62.22 74 ALA A N 1
ATOM 610 C CA . ALA A 1 74 ? -34.482 -1.669 17.214 1.00 62.22 74 ALA A CA 1
ATOM 611 C C . ALA A 1 74 ? -35.499 -1.023 18.186 1.00 62.22 74 ALA A C 1
ATOM 613 O O . ALA A 1 74 ? -35.123 -0.222 19.036 1.00 62.22 74 ALA A O 1
ATOM 614 N N . ILE A 1 75 ? -36.780 -1.362 18.051 1.00 64.06 75 ILE A N 1
ATOM 615 C CA . ILE A 1 75 ? -37.895 -0.956 18.904 1.00 64.06 75 ILE A CA 1
ATOM 616 C C . ILE A 1 75 ? -37.848 -1.681 20.265 1.00 64.06 75 ILE A C 1
ATOM 618 O O . ILE A 1 75 ? -38.297 -1.113 21.257 1.00 64.06 75 ILE A O 1
ATOM 622 N N . PHE A 1 76 ? -37.278 -2.892 20.335 1.00 66.31 76 PHE A N 1
ATOM 623 C CA . PHE A 1 76 ? -37.223 -3.703 21.565 1.00 66.31 76 PHE A CA 1
ATOM 624 C C . PHE A 1 76 ? -35.888 -3.616 22.316 1.00 66.31 76 PHE A C 1
ATOM 626 O O . PHE A 1 76 ? -35.771 -4.094 23.444 1.00 66.31 76 PHE A O 1
ATOM 633 N N . ARG A 1 77 ? -34.882 -2.950 21.736 1.00 68.12 77 ARG A N 1
ATOM 634 C CA . ARG A 1 77 ? -33.549 -2.854 22.335 1.00 68.12 77 ARG A CA 1
ATOM 635 C C . ARG A 1 77 ? -33.530 -1.881 23.512 1.00 68.12 77 ARG A C 1
ATOM 637 O O . ARG A 1 77 ? -34.084 -0.783 23.449 1.00 68.12 77 ARG A O 1
ATOM 644 N N . SER A 1 78 ? -32.830 -2.249 24.585 1.00 74.81 78 SER A N 1
ATOM 645 C CA . SER A 1 78 ? -32.668 -1.356 25.733 1.00 74.81 78 SER A CA 1
ATOM 646 C C . SER A 1 78 ? -31.888 -0.086 25.344 1.00 74.81 78 SER A C 1
ATOM 648 O O . SER A 1 78 ? -30.908 -0.123 24.592 1.00 74.81 78 SER A O 1
ATOM 650 N N . VAL A 1 79 ? -32.303 1.072 25.871 1.00 75.94 79 VAL A N 1
ATOM 651 C CA . VAL A 1 79 ? -31.671 2.373 25.560 1.00 75.94 79 VAL A CA 1
ATOM 652 C C . VAL A 1 79 ? -30.194 2.384 25.958 1.00 75.94 79 VAL A C 1
ATOM 654 O O . VAL A 1 79 ? -29.358 2.938 25.246 1.00 75.94 79 VAL A O 1
ATOM 657 N N . LYS A 1 80 ? -29.860 1.743 27.084 1.00 77.25 80 LYS A N 1
ATOM 658 C CA . LYS A 1 80 ? -28.491 1.685 27.606 1.00 77.25 80 LYS A CA 1
ATOM 659 C C . LYS A 1 80 ? -27.562 0.918 26.666 1.00 77.25 80 LYS A C 1
ATOM 661 O O . LYS A 1 80 ? -26.468 1.394 26.392 1.00 77.25 80 LYS A O 1
ATOM 666 N N . GLU A 1 81 ? -28.016 -0.217 26.147 1.00 75.00 81 GLU A N 1
ATOM 667 C CA . GLU A 1 81 ? -27.244 -1.044 25.217 1.00 75.00 81 GLU A CA 1
ATOM 668 C C . GLU A 1 81 ? -27.107 -0.383 23.837 1.00 75.00 81 GLU A C 1
ATOM 670 O O . GLU A 1 81 ? -26.042 -0.388 23.223 1.00 75.00 81 GLU A O 1
ATOM 675 N N . THR A 1 82 ? -28.164 0.294 23.383 1.00 76.00 82 THR A N 1
ATOM 676 C CA . THR A 1 82 ? -28.123 1.082 22.143 1.00 76.00 82 THR A CA 1
ATOM 677 C C . THR A 1 82 ? -27.131 2.245 22.259 1.00 76.00 82 THR A C 1
ATOM 679 O O . THR A 1 82 ? -26.418 2.568 21.310 1.00 76.00 82 THR A O 1
ATOM 682 N N . TYR A 1 83 ? -27.053 2.874 23.436 1.00 79.38 83 TYR A N 1
ATOM 683 C CA . TYR A 1 83 ? -26.115 3.961 23.697 1.00 79.38 83 TYR A CA 1
ATOM 684 C C . TYR A 1 83 ? -24.659 3.480 23.721 1.00 79.38 83 TYR A C 1
ATOM 686 O O . TYR A 1 83 ? -23.791 4.136 23.141 1.00 79.38 83 TYR A O 1
ATOM 694 N N . THR A 1 84 ? -24.383 2.331 24.345 1.00 80.81 84 THR A N 1
ATOM 695 C CA . THR A 1 84 ? -23.032 1.753 24.351 1.00 80.81 84 THR A CA 1
ATOM 696 C C . THR A 1 84 ? -22.589 1.380 22.942 1.00 80.81 84 THR A C 1
ATOM 698 O O . THR A 1 84 ? -21.508 1.786 22.520 1.00 80.81 84 THR A O 1
ATOM 701 N N . GLU A 1 85 ? -23.458 0.738 22.159 1.00 80.25 85 GLU A N 1
ATOM 702 C CA . GLU A 1 85 ? -23.156 0.392 20.768 1.00 80.25 85 GLU A CA 1
ATOM 703 C C . GLU A 1 85 ? -22.965 1.646 19.893 1.00 80.25 85 GLU A C 1
ATOM 705 O O . GLU A 1 85 ? -22.106 1.694 19.007 1.00 80.25 85 GLU A O 1
ATOM 710 N N . TY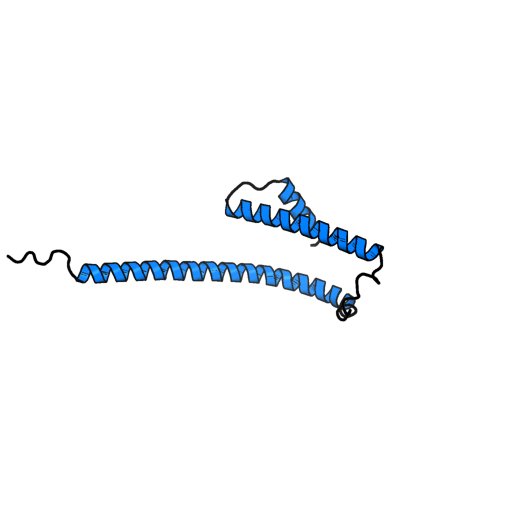R A 1 86 ? -23.735 2.708 20.147 1.00 80.69 86 TYR A N 1
ATOM 711 C CA . TYR A 1 86 ? -23.563 3.980 19.453 1.00 80.69 86 TYR A CA 1
ATOM 712 C C . TYR A 1 86 ? -22.188 4.604 19.727 1.00 80.69 86 TYR A C 1
ATOM 714 O O . TYR A 1 86 ? -21.508 5.025 18.781 1.00 80.69 86 TYR A O 1
ATOM 722 N N . GLU A 1 87 ? -21.759 4.656 20.991 1.00 85.69 87 GLU A N 1
ATOM 723 C CA . GLU A 1 87 ? -20.441 5.183 21.359 1.00 85.69 87 GLU A CA 1
ATOM 724 C C . GLU A 1 87 ? -19.308 4.308 20.800 1.00 85.69 87 GLU A C 1
ATOM 726 O O . GLU A 1 87 ? -18.323 4.839 20.278 1.00 85.69 87 GLU A O 1
ATOM 731 N N . GLU A 1 88 ? -19.473 2.985 20.778 1.00 84.38 88 GLU A N 1
ATOM 732 C CA . GLU A 1 88 ? -18.536 2.065 20.125 1.00 84.38 88 GLU A CA 1
ATOM 733 C C . GLU A 1 88 ? -18.417 2.343 18.622 1.00 84.38 88 GLU A C 1
ATOM 735 O O . GLU A 1 88 ? -17.317 2.606 18.124 1.00 84.38 88 GLU A O 1
ATOM 740 N N . ARG A 1 89 ? -19.538 2.413 17.892 1.00 80.06 89 ARG A N 1
ATOM 741 C CA . ARG A 1 89 ? -19.547 2.722 16.448 1.00 80.06 89 ARG A CA 1
ATOM 742 C C . ARG A 1 89 ? -19.004 4.117 16.142 1.00 80.06 89 ARG A C 1
ATOM 744 O O . ARG A 1 89 ? -18.437 4.372 15.073 1.00 80.06 89 ARG A O 1
ATOM 751 N N . LYS A 1 90 ? -19.209 5.084 17.033 1.00 87.81 90 LYS A N 1
ATOM 752 C CA . LYS A 1 90 ? -18.648 6.437 16.913 1.00 87.81 90 LYS A CA 1
ATOM 753 C C . LYS A 1 90 ? -17.127 6.407 17.059 1.00 87.81 90 LYS A C 1
ATOM 755 O O . LYS A 1 90 ? -16.431 6.984 16.216 1.00 87.81 90 LYS A O 1
ATOM 760 N N . ASN A 1 91 ? -16.618 5.684 18.051 1.00 85.00 91 ASN A N 1
ATOM 761 C CA . ASN A 1 91 ? -15.186 5.484 18.255 1.00 85.00 91 ASN A CA 1
ATOM 762 C C . ASN A 1 91 ? -14.551 4.727 17.085 1.00 85.00 91 ASN A C 1
ATOM 764 O O . ASN A 1 91 ? -13.492 5.122 16.593 1.00 85.00 91 ASN A O 1
ATOM 768 N N . GLU A 1 92 ? -15.236 3.716 16.557 1.00 84.56 92 GLU A N 1
ATOM 769 C CA . GLU A 1 92 ? -14.795 2.961 15.389 1.00 84.56 92 GLU A CA 1
ATOM 770 C C . GLU A 1 92 ? -14.667 3.863 14.150 1.00 84.56 92 GLU A C 1
ATOM 772 O O . GLU A 1 92 ? -13.650 3.856 13.451 1.00 84.56 92 GLU A O 1
ATOM 777 N N . ARG A 1 93 ? -15.656 4.732 13.900 1.00 86.19 93 ARG A N 1
ATOM 778 C CA . ARG A 1 93 ? -15.598 5.714 12.804 1.00 86.19 93 ARG A CA 1
ATOM 779 C C . ARG A 1 93 ? -14.439 6.693 12.966 1.00 86.19 93 ARG A C 1
ATOM 781 O O . ARG A 1 93 ? -13.794 7.034 11.971 1.00 86.19 93 ARG A O 1
ATOM 788 N N . ALA A 1 94 ? -14.161 7.144 14.188 1.00 87.19 94 ALA A N 1
ATOM 789 C CA . ALA A 1 94 ? -13.019 8.010 14.463 1.00 87.19 94 ALA A CA 1
ATOM 790 C C . ALA A 1 94 ? -11.691 7.295 14.160 1.00 87.19 94 ALA A C 1
ATOM 792 O O . ALA A 1 94 ? -10.831 7.854 13.477 1.00 87.19 94 ALA A O 1
ATOM 793 N N . GLN A 1 95 ? -11.557 6.035 14.570 1.00 85.00 95 GLN A N 1
ATOM 794 C CA . GLN A 1 95 ? -10.362 5.225 14.327 1.00 85.00 95 GLN A CA 1
ATOM 795 C C . GLN A 1 95 ? -10.154 4.928 12.843 1.00 85.00 95 GLN A C 1
ATOM 797 O O . GLN A 1 95 ? -9.055 5.136 12.334 1.00 85.00 95 GLN A O 1
ATOM 802 N N . ARG A 1 96 ? -11.218 4.559 12.115 1.00 85.12 96 ARG A N 1
ATOM 803 C CA . ARG A 1 96 ? -11.178 4.355 10.656 1.00 85.12 96 ARG A CA 1
ATOM 804 C C . ARG A 1 96 ? -10.696 5.604 9.910 1.00 85.12 96 ARG A C 1
ATOM 806 O O . ARG A 1 96 ? -10.067 5.497 8.860 1.00 85.12 96 ARG A O 1
ATOM 813 N N . ARG A 1 97 ? -10.987 6.809 10.415 1.00 89.25 97 ARG A N 1
ATOM 814 C CA . ARG A 1 97 ? -10.479 8.062 9.826 1.00 89.25 97 ARG A CA 1
ATOM 815 C C . ARG A 1 97 ? -8.994 8.269 10.118 1.00 89.25 97 ARG A C 1
ATOM 817 O O . ARG A 1 97 ? -8.280 8.716 9.224 1.00 89.25 97 ARG A O 1
ATOM 824 N N . ILE A 1 98 ? -8.542 7.962 11.334 1.00 87.75 98 ILE A N 1
ATOM 825 C CA . ILE A 1 98 ? -7.132 8.089 11.731 1.00 87.75 98 ILE A CA 1
ATOM 826 C C . ILE A 1 98 ? -6.270 7.099 10.939 1.00 87.75 98 ILE A C 1
ATOM 828 O O . ILE A 1 98 ? -5.297 7.520 10.320 1.00 87.75 98 ILE A O 1
ATOM 832 N N . SER A 1 99 ? -6.674 5.829 10.842 1.00 86.75 99 SER A N 1
ATOM 833 C CA . SER A 1 99 ? -5.931 4.815 10.078 1.00 86.75 99 SER A CA 1
ATOM 834 C C . SER A 1 99 ? -5.796 5.186 8.599 1.00 86.75 99 SER A C 1
ATOM 836 O O . SER A 1 99 ? -4.707 5.122 8.037 1.00 86.75 99 SER A O 1
ATOM 838 N N . ARG A 1 100 ? -6.866 5.700 7.975 1.00 88.69 100 ARG A N 1
ATOM 839 C CA . ARG A 1 100 ? -6.810 6.218 6.596 1.00 88.69 100 ARG A CA 1
ATOM 840 C C . ARG A 1 100 ? -5.813 7.366 6.431 1.00 88.69 100 ARG A C 1
ATOM 842 O O . ARG A 1 100 ? -5.154 7.442 5.398 1.00 88.69 100 ARG A O 1
ATOM 849 N N . ARG A 1 101 ? -5.711 8.275 7.410 1.00 89.25 101 ARG A N 1
ATOM 850 C CA . ARG A 1 101 ? -4.760 9.401 7.363 1.00 89.25 101 ARG A CA 1
ATOM 851 C C . ARG A 1 101 ? -3.320 8.919 7.476 1.00 89.25 101 ARG A C 1
ATOM 853 O O . ARG A 1 101 ? -2.489 9.395 6.705 1.00 89.25 101 ARG A O 1
ATOM 860 N N . ILE A 1 102 ? -3.059 7.980 8.384 1.00 88.44 102 ILE A N 1
ATOM 861 C CA . ILE A 1 102 ? -1.734 7.384 8.579 1.00 88.44 102 ILE A CA 1
ATOM 862 C C . ILE A 1 102 ? -1.307 6.660 7.300 1.00 88.44 102 ILE A C 1
ATOM 864 O O . ILE A 1 102 ? -0.301 7.049 6.711 1.00 88.44 102 ILE A O 1
ATOM 868 N N . ASN A 1 103 ? -2.130 5.741 6.786 1.00 88.00 103 ASN A N 1
ATOM 869 C CA . ASN A 1 103 ? -1.823 4.989 5.564 1.00 88.00 103 ASN A CA 1
ATOM 870 C C . ASN A 1 103 ? -1.586 5.916 4.366 1.00 88.00 103 ASN A C 1
ATOM 872 O O . ASN A 1 103 ? -0.635 5.741 3.610 1.00 88.00 103 ASN A O 1
ATOM 876 N N . LYS A 1 104 ? -2.419 6.953 4.202 1.00 90.75 104 LYS A N 1
ATOM 877 C CA . LYS A 1 104 ? -2.240 7.921 3.113 1.00 90.75 104 LYS A CA 1
ATOM 878 C C . LYS A 1 104 ? -0.907 8.667 3.234 1.00 90.75 104 LYS A C 1
ATOM 880 O O . LYS A 1 104 ? -0.212 8.823 2.236 1.00 90.75 104 LYS A O 1
ATOM 885 N N . ARG A 1 105 ? -0.532 9.131 4.428 1.00 89.50 105 ARG A N 1
ATOM 886 C CA . ARG A 1 105 ? 0.748 9.831 4.645 1.00 89.50 105 ARG A CA 1
ATOM 887 C C . ARG A 1 105 ? 1.949 8.916 4.442 1.00 89.50 105 ARG A C 1
ATOM 889 O O . ARG A 1 105 ? 2.927 9.352 3.849 1.00 89.50 105 ARG A O 1
ATOM 896 N N . GLU A 1 106 ? 1.834 7.661 4.858 1.00 89.19 106 GLU A N 1
ATOM 897 C CA . GLU A 1 106 ? 2.861 6.640 4.672 1.00 89.19 106 GLU A CA 1
ATOM 898 C C . GLU A 1 106 ? 3.107 6.369 3.186 1.00 89.19 106 GLU A C 1
ATOM 900 O O . GLU A 1 106 ? 4.246 6.428 2.734 1.00 89.19 106 GLU A O 1
ATOM 905 N N . THR A 1 107 ? 2.040 6.219 2.391 1.00 88.50 107 THR A N 1
ATOM 906 C CA . THR A 1 107 ? 2.165 6.050 0.930 1.00 88.50 107 THR A CA 1
ATOM 907 C C . THR A 1 107 ? 2.809 7.249 0.231 1.00 88.50 107 THR A C 1
ATOM 909 O O . THR A 1 107 ? 3.425 7.094 -0.817 1.00 88.50 107 THR A O 1
ATOM 912 N N . LEU A 1 108 ? 2.682 8.444 0.813 1.00 90.94 108 LEU A N 1
ATOM 913 C CA . LEU A 1 108 ? 3.253 9.686 0.291 1.00 90.94 108 LEU A CA 1
ATOM 914 C C . LEU A 1 108 ? 4.643 9.996 0.874 1.00 90.94 108 LEU A C 1
ATOM 916 O O . LEU A 1 108 ? 5.201 11.041 0.548 1.00 90.94 108 LEU A O 1
ATOM 920 N N . GLY A 1 109 ? 5.182 9.145 1.757 1.00 88.69 109 GLY A N 1
ATOM 921 C CA . GLY A 1 109 ? 6.459 9.378 2.441 1.00 88.69 109 GLY A CA 1
ATOM 922 C C . GLY A 1 109 ? 6.466 10.617 3.345 1.00 88.69 109 GLY A C 1
ATOM 923 O O . GLY A 1 109 ? 7.524 11.171 3.630 1.00 88.69 109 GLY A O 1
ATOM 924 N N . GLN A 1 110 ? 5.292 11.094 3.767 1.00 92.56 110 GLN A N 1
ATOM 925 C CA . GLN A 1 110 ? 5.168 12.296 4.587 1.00 92.56 110 GLN A CA 1
ATOM 926 C C . GLN A 1 110 ? 5.338 11.972 6.074 1.00 92.56 110 GLN A C 1
ATOM 928 O O . GLN A 1 110 ? 4.867 10.925 6.532 1.00 92.56 110 GLN A O 1
ATOM 933 N N . PRO A 1 111 ? 5.925 12.888 6.868 1.00 88.25 111 PRO A N 1
ATOM 934 C CA . PRO A 1 111 ? 6.021 12.701 8.306 1.00 88.25 111 PRO A CA 1
ATOM 935 C C . PRO A 1 111 ? 4.627 12.569 8.939 1.00 88.25 111 PRO A C 1
ATOM 937 O O . PRO A 1 111 ? 3.683 13.326 8.659 1.00 88.25 111 PRO A O 1
ATOM 940 N N . GLN A 1 112 ? 4.501 11.565 9.803 1.00 87.88 112 GLN A N 1
ATOM 941 C CA . GLN A 1 112 ? 3.271 11.270 10.527 1.00 87.88 112 GLN A CA 1
ATOM 942 C C . GLN A 1 112 ? 3.050 12.276 11.656 1.00 87.88 112 GLN A C 1
ATOM 944 O O . GLN A 1 112 ? 3.991 12.806 12.245 1.00 87.88 112 GLN A O 1
ATOM 949 N N . ASN A 1 113 ? 1.786 12.539 11.978 1.00 89.44 113 ASN A N 1
ATOM 950 C CA . ASN A 1 113 ? 1.461 13.370 13.129 1.00 89.44 113 ASN A CA 1
ATOM 951 C C . ASN A 1 113 ? 1.643 12.551 14.417 1.00 89.44 113 ASN A C 1
ATOM 953 O O . ASN A 1 113 ? 0.997 11.518 14.590 1.00 89.44 113 ASN A O 1
ATOM 957 N N . VAL A 1 114 ? 2.482 13.033 15.339 1.00 86.94 114 VAL 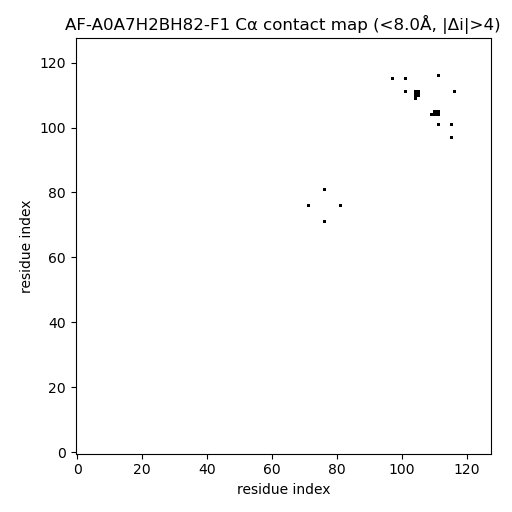A N 1
ATOM 958 C CA . VAL A 1 114 ? 2.780 12.370 16.623 1.00 86.94 114 VAL A CA 1
ATOM 959 C C . VAL A 1 114 ? 1.506 12.095 17.427 1.00 86.94 114 VAL A C 1
ATOM 961 O O . VAL A 1 114 ? 1.377 11.041 18.043 1.00 86.94 114 VAL A O 1
ATOM 964 N N . SER A 1 115 ? 0.526 13.001 17.373 1.00 85.56 115 SER A N 1
ATOM 965 C CA . SER A 1 115 ? -0.754 12.822 18.072 1.00 85.56 115 SER A CA 1
ATOM 966 C C . SER A 1 115 ? -1.593 11.663 17.518 1.00 85.56 115 SER A C 1
ATOM 968 O O . SER A 1 115 ? -2.282 10.985 18.282 1.00 85.56 115 SER A O 1
ATOM 970 N N . ASP A 1 116 ? -1.514 11.396 16.212 1.00 84.94 116 ASP A N 1
ATOM 971 C CA . ASP A 1 116 ? -2.206 10.270 15.579 1.00 84.94 116 ASP A CA 1
ATOM 972 C C . ASP A 1 116 ? -1.504 8.947 15.930 1.00 84.94 116 ASP A C 1
ATOM 974 O O . ASP A 1 116 ? -2.172 7.962 16.248 1.00 84.94 116 ASP A O 1
ATOM 978 N N . LEU A 1 117 ? -0.166 8.951 15.986 1.00 83.81 117 LEU A N 1
ATOM 979 C CA . LEU A 1 117 ? 0.634 7.806 16.431 1.00 83.81 117 LEU A CA 1
ATOM 980 C C . LEU A 1 117 ? 0.401 7.472 17.909 1.00 83.81 117 LEU A C 1
ATOM 982 O O . LEU A 1 117 ? 0.234 6.305 18.248 1.00 83.81 117 LEU A O 1
ATOM 986 N N . GLN A 1 118 ? 0.318 8.473 18.790 1.00 86.69 118 GLN A N 1
ATOM 987 C CA . GLN A 1 118 ? 0.004 8.259 20.208 1.00 86.69 118 GLN A CA 1
ATOM 988 C C . GLN A 1 118 ? -1.398 7.679 20.403 1.00 86.69 118 GLN A C 1
ATOM 990 O O . GLN A 1 118 ? -1.583 6.783 21.223 1.00 86.69 118 GLN A O 1
ATOM 995 N N . LYS A 1 119 ? -2.393 8.158 19.645 1.00 82.75 119 LYS A N 1
ATOM 996 C CA . LYS A 1 119 ? -3.757 7.607 19.694 1.00 82.75 119 LYS A CA 1
ATOM 997 C C . LYS A 1 119 ? -3.806 6.165 19.195 1.00 82.75 119 LYS A C 1
ATOM 999 O O . LYS A 1 119 ? -4.533 5.359 19.770 1.00 82.75 119 LYS A O 1
ATOM 1004 N N . TYR A 1 120 ? -3.031 5.846 18.161 1.00 77.75 120 TYR A N 1
ATOM 1005 C CA . TYR A 1 120 ? -2.907 4.487 17.642 1.00 77.75 120 TYR A CA 1
ATOM 1006 C C . TYR A 1 120 ? -2.192 3.557 18.637 1.00 77.75 120 TYR A C 1
ATOM 1008 O O . TYR A 1 120 ? -2.720 2.505 18.987 1.00 77.75 120 TYR A O 1
ATOM 1016 N N . SER A 1 121 ? -1.047 3.990 19.173 1.00 79.56 121 SER A N 1
ATOM 1017 C CA . SER A 1 121 ? -0.252 3.257 20.168 1.00 79.56 121 SER A CA 1
ATOM 1018 C C . SER A 1 121 ? -1.021 3.017 21.467 1.00 79.56 121 SER A C 1
ATOM 1020 O O . SER A 1 121 ? -1.043 1.890 21.955 1.00 79.56 121 SER A O 1
ATOM 1022 N N . ARG A 1 122 ? -1.725 4.031 21.992 1.00 77.50 122 ARG A N 1
ATOM 1023 C CA . ARG A 1 122 ? -2.560 3.881 23.192 1.00 77.50 122 ARG A CA 1
ATOM 1024 C C . ARG A 1 122 ? -3.624 2.807 22.995 1.00 77.50 122 ARG A C 1
ATOM 1026 O O . ARG A 1 122 ? -3.877 2.058 23.926 1.00 77.50 122 ARG A O 1
ATOM 1033 N N . LYS A 1 123 ? -4.218 2.717 21.799 1.00 67.69 123 LYS A N 1
ATOM 1034 C CA . LYS A 1 123 ? -5.214 1.684 21.508 1.00 67.69 123 LYS A CA 1
ATOM 1035 C C . LYS A 1 123 ? -4.594 0.285 21.415 1.00 67.69 123 LYS A C 1
ATOM 1037 O O . LYS A 1 123 ? -5.193 -0.659 21.917 1.00 67.69 123 LYS A O 1
ATOM 1042 N N . GLY A 1 124 ? -3.405 0.168 20.817 1.00 61.91 124 GLY A N 1
ATOM 1043 C CA . GLY A 1 124 ? -2.640 -1.085 20.784 1.00 61.91 124 GLY A CA 1
ATOM 1044 C C . GLY A 1 124 ? -2.243 -1.582 22.179 1.00 61.91 124 GLY A C 1
ATOM 1045 O O . GLY A 1 124 ? -2.282 -2.776 22.420 1.00 61.91 124 GLY A O 1
ATOM 1046 N N . ALA A 1 125 ? -1.951 -0.671 23.113 1.00 59.00 125 ALA A N 1
ATOM 1047 C CA . ALA A 1 125 ? -1.599 -1.006 24.496 1.00 59.00 125 ALA A CA 1
ATOM 1048 C C . ALA A 1 125 ? -2.802 -1.335 25.402 1.00 59.00 125 ALA A C 1
ATOM 1050 O O . ALA A 1 125 ? -2.620 -1.897 26.472 1.00 59.00 125 ALA A O 1
ATOM 1051 N N . THR A 1 126 ? -4.025 -0.951 25.020 1.00 57.03 126 THR A N 1
ATOM 1052 C CA . THR A 1 126 ? -5.255 -1.275 25.773 1.00 57.03 126 THR A CA 1
ATOM 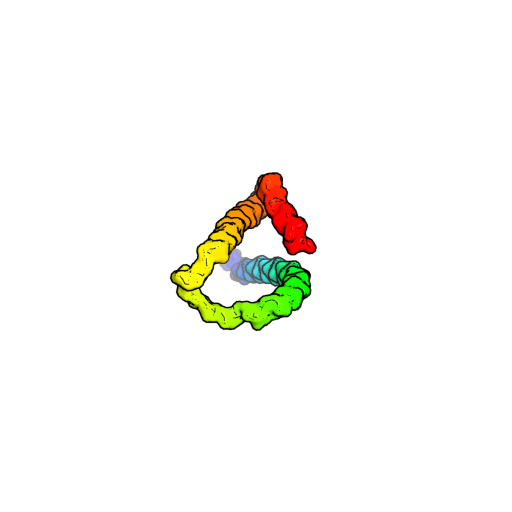1053 C C . THR A 1 126 ? -5.942 -2.563 25.315 1.00 57.03 126 THR A C 1
ATOM 1055 O O . THR A 1 126 ? -6.926 -2.967 25.929 1.00 57.03 126 THR A O 1
ATOM 1058 N N . HIS A 1 127 ? -5.491 -3.166 24.212 1.00 51.03 127 HIS A N 1
ATOM 1059 C CA . HIS A 1 127 ? -6.094 -4.366 23.614 1.00 51.03 127 HIS A CA 1
ATOM 1060 C C . HIS A 1 127 ? -5.067 -5.456 23.254 1.00 51.03 127 HIS A C 1
ATOM 1062 O O . HIS A 1 127 ? -5.418 -6.382 22.526 1.00 51.03 127 HIS A O 1
ATOM 1068 N N . GLY A 1 128 ? -3.818 -5.320 23.705 1.00 43.72 128 GLY A N 1
ATOM 1069 C CA . GLY A 1 128 ? -2.800 -6.374 23.688 1.00 43.72 128 GLY A CA 1
ATOM 1070 C C . GLY A 1 128 ? -2.491 -6.789 25.113 1.00 43.72 128 GLY A C 1
ATOM 1071 O O . GLY A 1 128 ? -2.129 -7.966 25.292 1.00 43.72 128 GLY A O 1
#